Protein AF-A0A2T7C1N8-F1 (afdb_monomer)

Sequence (91 aa):
MFRRKHASHFNSSDAEQRQAKIDELKSALGPLSARGEKYCSEACLTRYLEARNWNVTKSKKMLEESLKWRAAYRPEDIRWIRPRSLTEIIN

Nearest PDB structures (foldseek):
  7zg9-assembly2_B  TM=7.098E-01  e=6.927E-02  Saccharomyces cerevisiae S288C
  4myy-assembly1_A  TM=3.875E-01  e=5.306E+00  Moorena producens 3L

Mean predicted aligned error: 10.65 Å

pLDDT: mean 81.03, std 14.02, range [47.69, 94.25]

Radius of gyration: 19.88 Å; Cα contacts (8 Å, |Δi|>4): 33; chains: 1; bounding box: 58×27×42 Å

InterPro domains:
  IPR011074 CRAL/TRIO, N-terminal domain [PF03765] (40-65)
  IPR011074 CRAL/TRIO, N-terminal domain [SM01100] (41-66)
  IPR036273 CRAL/TRIO, N-terminal domain superfamily [SSF46938] (8-80)
  IPR036865 CRAL-TRIO lipid binding domain superfamily [G3DSA:3.40.525.10] (2-89)
  IPR052578 Phosphatidylinositol Transfer CRAL-TRIO Domain-Containing Protein [PTHR45824] (11-80)

Secondary structure (DSSP, 8-state):
-----------HHHHHHHHHHHHHHHHHH-SPPHHHHHH--HHHHHHHHHTTTT-HHHHHHHHHHHHHHHHHH-GGG----PPS-GGGS--

Foldseek 3Di:
DDDPDPPPPPPVVVVVVLVVLLVVLVVVLPDDDPVLVVCSDSVNLSVLCVVVVNDSVNSNVVSVVVSVCCVVVVVVPDDPPDPPDPVVVPD

Structure (mmCIF, N/CA/C/O backbone):
data_AF-A0A2T7C1N8-F1
#
_entry.id   AF-A0A2T7C1N8-F1
#
loop_
_atom_site.group_PDB
_atom_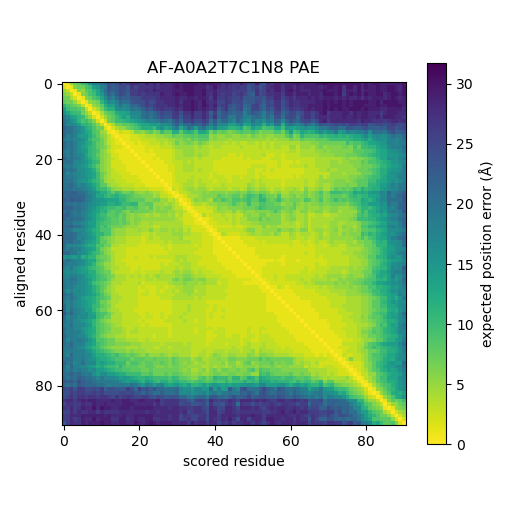site.id
_atom_site.type_symbol
_atom_site.label_atom_id
_atom_site.label_alt_id
_atom_site.label_comp_id
_atom_site.label_asym_id
_atom_site.label_entity_id
_atom_site.label_seq_id
_atom_site.pdbx_PDB_ins_code
_atom_site.Cartn_x
_atom_site.Cartn_y
_atom_site.Cartn_z
_atom_site.occupancy
_atom_site.B_iso_or_equiv
_atom_site.auth_seq_id
_atom_site.auth_comp_id
_atom_site.auth_asym_id
_atom_site.auth_atom_id
_atom_site.pdbx_PDB_model_num
ATOM 1 N N . MET A 1 1 ? 18.599 -8.152 28.927 1.00 50.03 1 MET A N 1
ATOM 2 C CA . MET A 1 1 ? 17.554 -9.192 29.067 1.00 50.03 1 MET A CA 1
ATOM 3 C C . MET A 1 1 ? 16.202 -8.590 28.696 1.00 50.03 1 MET A C 1
ATOM 5 O O . MET A 1 1 ? 15.644 -7.839 29.485 1.00 50.03 1 MET A O 1
ATOM 9 N N . PHE A 1 2 ? 15.698 -8.843 27.485 1.00 53.62 2 PHE A N 1
ATOM 10 C CA . PHE A 1 2 ? 14.403 -8.314 27.040 1.00 53.62 2 PHE A CA 1
ATOM 11 C C . PHE A 1 2 ? 13.273 -9.228 27.519 1.00 53.62 2 PHE A C 1
ATOM 13 O O . PHE A 1 2 ? 13.105 -10.345 27.035 1.00 53.62 2 PHE A O 1
ATOM 20 N N . ARG A 1 3 ? 12.508 -8.755 28.504 1.00 60.19 3 ARG A N 1
ATOM 21 C CA . ARG A 1 3 ? 11.364 -9.465 29.078 1.00 60.19 3 ARG A CA 1
ATOM 22 C C . ARG A 1 3 ? 10.173 -9.344 28.118 1.00 60.19 3 ARG A C 1
ATOM 24 O O . ARG A 1 3 ? 9.456 -8.349 28.151 1.00 60.19 3 ARG A O 1
ATOM 31 N N . ARG A 1 4 ? 9.952 -10.346 27.258 1.00 61.88 4 ARG A N 1
ATOM 32 C CA . ARG A 1 4 ? 8.675 -10.496 26.535 1.00 61.88 4 ARG A CA 1
ATOM 33 C C . ARG A 1 4 ? 7.592 -10.840 27.549 1.00 61.88 4 ARG A C 1
ATOM 35 O O . ARG A 1 4 ? 7.494 -11.976 28.002 1.00 61.88 4 ARG A O 1
ATOM 42 N N . LYS A 1 5 ? 6.791 -9.847 27.923 1.00 52.12 5 LYS A N 1
ATOM 43 C CA . LYS A 1 5 ? 5.541 -10.067 28.644 1.00 52.12 5 LYS A CA 1
ATOM 44 C C . LYS A 1 5 ? 4.479 -10.354 27.585 1.00 52.12 5 LYS A C 1
ATOM 46 O O . LYS A 1 5 ? 4.048 -9.449 26.880 1.00 52.12 5 LYS A O 1
ATOM 51 N N . HIS A 1 6 ? 4.123 -11.626 27.430 1.00 60.12 6 HIS A N 1
ATOM 52 C CA . HIS A 1 6 ? 2.913 -12.010 26.714 1.00 60.12 6 HIS A CA 1
ATOM 53 C C . HIS A 1 6 ? 1.720 -11.461 27.501 1.00 60.12 6 HIS A C 1
ATOM 55 O O . HIS A 1 6 ? 1.383 -11.981 28.560 1.00 60.12 6 HIS A O 1
ATOM 61 N N . ALA A 1 7 ? 1.126 -10.377 27.010 1.00 51.47 7 ALA A N 1
ATOM 62 C CA . ALA A 1 7 ? -0.190 -9.927 27.432 1.00 51.47 7 ALA A CA 1
ATOM 63 C C . ALA A 1 7 ? -1.186 -10.396 26.371 1.00 51.47 7 ALA A C 1
ATOM 65 O O . ALA A 1 7 ? -1.466 -9.704 25.396 1.00 51.47 7 ALA A O 1
ATOM 66 N N . SER A 1 8 ? -1.677 -11.620 26.541 1.00 56.91 8 SER A N 1
ATOM 67 C CA . SER A 1 8 ? -2.854 -12.132 25.850 1.00 56.91 8 SER A CA 1
ATOM 68 C C . SER A 1 8 ? -4.101 -11.464 26.436 1.00 56.91 8 SER A C 1
ATOM 70 O O . SER A 1 8 ? -4.849 -12.072 27.191 1.00 56.91 8 SER A O 1
ATOM 72 N N . HIS A 1 9 ? -4.302 -10.192 26.106 1.00 48.97 9 HIS A N 1
ATOM 73 C CA . HIS A 1 9 ? -5.636 -9.604 26.060 1.00 48.97 9 HIS A CA 1
ATOM 74 C C . HIS A 1 9 ? -5.931 -9.372 24.579 1.00 48.97 9 HIS A C 1
ATOM 76 O O . HIS A 1 9 ? -5.862 -8.262 24.061 1.00 48.97 9 HIS A O 1
ATOM 82 N N . PHE A 1 10 ? -6.145 -10.472 23.854 1.00 50.47 10 PHE A N 1
ATOM 83 C CA . PHE A 1 10 ? -6.728 -10.408 22.520 1.00 50.47 10 PHE A CA 1
ATOM 84 C C . PHE A 1 10 ? -8.207 -10.081 22.733 1.00 50.47 10 PHE A C 1
ATOM 86 O O . PHE A 1 10 ? -9.043 -10.971 22.861 1.00 50.47 10 PHE A O 1
ATOM 93 N N . ASN A 1 11 ? -8.512 -8.795 22.920 1.00 60.97 11 ASN A N 1
ATOM 94 C CA . ASN A 1 11 ? -9.887 -8.330 23.002 1.00 60.97 11 ASN A CA 1
ATOM 95 C C . ASN A 1 11 ? -10.537 -8.633 21.653 1.00 60.97 11 ASN A C 1
ATOM 97 O O . ASN A 1 11 ? -10.111 -8.088 20.640 1.00 60.97 11 ASN A O 1
ATOM 101 N N . SER A 1 12 ? -11.560 -9.486 21.619 1.00 61.12 12 SER A N 1
ATOM 102 C CA . SER A 1 12 ? -12.323 -9.757 20.388 1.00 61.12 12 SER A CA 1
ATOM 103 C C . SER A 1 12 ? -12.815 -8.457 19.731 1.00 61.12 12 SER A C 1
ATOM 105 O O . SER A 1 12 ? -12.754 -8.307 18.515 1.00 61.12 12 SER A O 1
ATOM 107 N N . SER A 1 13 ? -13.159 -7.458 20.555 1.00 65.38 13 SER A N 1
ATOM 108 C CA . SER A 1 13 ? -13.494 -6.096 20.120 1.00 65.38 13 SER A CA 1
ATOM 109 C C . SER A 1 13 ? -12.370 -5.405 19.336 1.00 65.38 13 SER A C 1
ATOM 111 O O . SER A 1 13 ? -12.658 -4.632 18.427 1.00 65.38 13 SER A O 1
ATOM 113 N N . ASP A 1 14 ? -11.099 -5.646 19.667 1.00 75.00 14 ASP A N 1
ATOM 114 C CA . ASP A 1 14 ? -9.981 -5.076 18.908 1.00 75.00 14 ASP A CA 1
ATOM 115 C C . ASP A 1 14 ? -9.862 -5.759 17.545 1.00 75.00 14 ASP A C 1
ATOM 117 O O . ASP A 1 14 ? -9.561 -5.096 16.560 1.00 75.00 14 ASP A O 1
ATOM 121 N N . ALA A 1 15 ? -10.107 -7.069 17.454 1.00 81.19 15 ALA A N 1
ATOM 122 C CA . ALA A 1 15 ? -10.055 -7.782 16.178 1.00 81.19 15 ALA A CA 1
ATOM 123 C C . ALA A 1 15 ? -11.128 -7.271 15.201 1.00 81.19 15 ALA A C 1
ATOM 125 O O . ALA A 1 15 ? -10.822 -6.998 14.041 1.00 81.19 15 ALA A O 1
ATOM 126 N N . GLU A 1 16 ? -12.349 -7.054 15.688 1.00 85.06 16 GLU A N 1
ATOM 127 C CA . GLU A 1 16 ? -13.452 -6.490 14.903 1.00 85.06 16 GLU A CA 1
ATOM 128 C C . GLU A 1 16 ? -13.168 -5.047 14.465 1.00 85.06 16 GLU A C 1
ATOM 130 O O . GLU A 1 16 ? -13.338 -4.708 13.293 1.00 85.06 16 GLU A O 1
ATOM 135 N N . GLN A 1 17 ? -12.651 -4.201 15.364 1.00 85.50 17 GLN A N 1
ATOM 136 C CA . GLN A 1 17 ? -12.255 -2.829 15.020 1.00 85.50 17 GLN A CA 1
ATOM 137 C C . GLN A 1 17 ? -11.137 -2.797 13.973 1.00 85.50 17 GLN A C 1
ATOM 139 O O . GLN A 1 17 ? -11.147 -1.957 13.071 1.00 85.50 17 GLN A O 1
ATOM 144 N N . ARG A 1 18 ? -10.175 -3.721 14.063 1.00 88.00 18 ARG A N 1
ATOM 145 C CA . ARG A 1 18 ? -9.095 -3.853 13.081 1.00 88.00 18 ARG A CA 1
ATOM 146 C C . ARG A 1 18 ? -9.629 -4.278 11.721 1.00 88.00 18 ARG A C 1
ATOM 148 O O . ARG A 1 18 ? -9.228 -3.685 10.721 1.00 88.00 18 ARG A O 1
ATOM 155 N N . GLN A 1 19 ? -10.547 -5.242 11.683 1.00 89.44 19 GLN A N 1
ATOM 156 C CA . GLN A 1 19 ? -11.174 -5.675 10.437 1.00 89.44 19 GLN A CA 1
ATOM 157 C C . GLN A 1 19 ? -11.978 -4.537 9.798 1.00 89.44 19 GLN A C 1
ATOM 159 O O . GLN A 1 19 ? -11.774 -4.237 8.626 1.00 89.44 19 GLN A O 1
ATOM 164 N N . ALA A 1 20 ? -12.771 -3.804 10.586 1.00 91.62 20 ALA A N 1
ATOM 165 C CA . ALA A 1 20 ? -13.514 -2.645 10.094 1.00 91.62 20 ALA A CA 1
ATOM 166 C C . ALA A 1 20 ? -12.592 -1.586 9.461 1.00 91.62 20 ALA A C 1
ATOM 168 O O . ALA A 1 20 ? -12.917 -1.003 8.429 1.00 91.62 20 ALA A O 1
ATOM 169 N N . LYS A 1 21 ? -11.402 -1.361 10.038 1.00 91.81 21 LYS A N 1
ATOM 170 C CA . LYS A 1 21 ? -10.397 -0.439 9.482 1.00 91.81 21 LYS A CA 1
ATOM 171 C C . LYS A 1 21 ? -9.758 -0.954 8.193 1.00 91.81 21 LYS A C 1
ATOM 173 O O . LYS A 1 21 ? -9.425 -0.148 7.322 1.00 91.81 21 LYS A O 1
ATOM 178 N N . ILE A 1 22 ? -9.577 -2.266 8.062 1.00 91.81 22 ILE A N 1
ATOM 179 C CA . ILE A 1 22 ? -9.097 -2.897 6.826 1.00 91.81 22 ILE A CA 1
ATOM 180 C C . ILE A 1 22 ? -10.142 -2.726 5.720 1.00 91.81 22 ILE A C 1
ATOM 182 O O . ILE A 1 22 ? -9.786 -2.308 4.618 1.00 91.81 22 ILE A O 1
ATOM 186 N N . ASP A 1 23 ? -11.418 -2.961 6.024 1.00 91.38 23 ASP A N 1
ATOM 187 C CA . ASP A 1 23 ? -12.522 -2.814 5.071 1.00 91.38 23 ASP A CA 1
ATOM 188 C C . ASP A 1 23 ? -12.729 -1.349 4.652 1.00 91.38 23 ASP A C 1
ATOM 190 O O . ASP A 1 23 ? -12.929 -1.055 3.469 1.00 91.38 23 ASP A O 1
ATOM 194 N N . GLU A 1 24 ? -12.592 -0.409 5.595 1.00 92.94 24 GLU A N 1
ATOM 195 C CA . GLU A 1 24 ? -12.596 1.036 5.336 1.00 92.94 24 GLU A CA 1
ATOM 196 C C . GLU A 1 24 ? -11.454 1.424 4.383 1.00 92.94 24 GLU A C 1
ATOM 198 O O . GLU A 1 24 ? -11.676 2.103 3.378 1.00 92.94 24 GLU A O 1
ATOM 203 N N . LEU A 1 25 ? -10.233 0.943 4.646 1.00 91.12 25 LEU A N 1
ATOM 204 C CA . LEU A 1 25 ? -9.073 1.200 3.791 1.00 91.12 25 LEU A CA 1
ATOM 205 C C . LEU A 1 25 ? -9.246 0.589 2.393 1.00 91.12 25 LEU A C 1
ATOM 207 O O . LEU A 1 25 ? -8.914 1.236 1.399 1.00 91.12 25 LEU A O 1
ATOM 211 N N . LYS A 1 26 ? -9.784 -0.632 2.309 1.00 89.69 26 LYS A N 1
ATOM 212 C CA . LYS A 1 26 ? -10.051 -1.332 1.047 1.00 89.69 26 LYS A CA 1
ATOM 213 C C . LYS A 1 26 ? -11.075 -0.579 0.200 1.00 89.69 26 LYS A C 1
ATOM 215 O O . LYS A 1 26 ? -10.855 -0.382 -0.990 1.00 89.69 26 LYS A O 1
ATOM 220 N N . SER A 1 27 ? -12.137 -0.088 0.831 1.00 89.81 27 SER A N 1
ATOM 221 C CA . SER A 1 27 ? -13.160 0.735 0.179 1.00 89.81 27 SER A CA 1
ATOM 222 C C . SER A 1 27 ? -12.593 2.081 -0.285 1.00 89.81 27 SER A C 1
ATOM 224 O O . SER A 1 27 ? -12.909 2.553 -1.375 1.00 89.81 27 SER A O 1
ATOM 226 N N . ALA A 1 28 ? -11.699 2.686 0.505 1.00 89.25 28 ALA A N 1
ATOM 227 C CA . ALA A 1 28 ? -11.096 3.979 0.196 1.00 89.25 28 ALA A CA 1
ATOM 228 C C . ALA A 1 28 ? -10.064 3.942 -0.947 1.00 89.25 28 ALA A C 1
ATOM 230 O O . ALA A 1 28 ? -9.779 4.996 -1.525 1.00 89.25 28 ALA A O 1
ATOM 231 N N . LEU A 1 29 ? -9.482 2.778 -1.257 1.00 85.00 29 LEU A N 1
ATOM 232 C CA . LEU A 1 29 ? -8.517 2.598 -2.352 1.00 85.00 29 LEU A CA 1
ATOM 233 C C . LEU A 1 29 ? -9.174 2.590 -3.738 1.00 85.00 29 LEU A C 1
ATOM 235 O O . LEU A 1 29 ? -8.504 2.911 -4.718 1.00 85.00 29 LEU A O 1
ATOM 239 N N . GLY A 1 30 ? -10.470 2.278 -3.818 1.00 83.44 30 GLY A N 1
ATOM 240 C CA . GLY A 1 30 ? -11.187 2.186 -5.087 1.00 83.44 30 GLY A CA 1
ATOM 241 C C . GLY A 1 30 ? -10.664 1.059 -5.996 1.00 83.44 30 GLY A C 1
ATOM 242 O O . GLY A 1 30 ? -9.963 0.157 -5.529 1.00 83.44 30 GLY A O 1
ATOM 243 N N . PRO A 1 31 ? -11.017 1.072 -7.294 1.00 82.38 31 PRO A N 1
ATOM 244 C CA . PRO A 1 31 ? -10.549 0.070 -8.244 1.00 82.38 31 PRO A CA 1
ATOM 245 C C . PRO A 1 31 ? -9.035 0.190 -8.444 1.00 82.38 31 PRO A C 1
ATOM 247 O O . PRO A 1 31 ? -8.518 1.213 -8.898 1.00 82.38 31 PRO A O 1
ATOM 250 N N . LEU A 1 32 ? -8.321 -0.877 -8.098 1.00 82.25 32 LEU A N 1
ATOM 251 C CA . LEU A 1 32 ? -6.878 -0.984 -8.266 1.00 82.25 32 LEU A CA 1
ATOM 252 C C . LEU A 1 32 ? -6.560 -1.642 -9.614 1.00 82.25 32 LEU A C 1
ATOM 254 O O . LEU A 1 32 ? -7.381 -2.327 -10.215 1.00 82.25 32 LEU A O 1
ATOM 258 N N . SER A 1 33 ? -5.335 -1.459 -10.106 1.00 80.31 33 SER A N 1
ATOM 259 C CA . SER A 1 33 ? -4.864 -2.264 -11.236 1.00 80.31 33 SER A CA 1
ATOM 260 C C . SER A 1 33 ? -4.789 -3.740 -10.830 1.00 80.31 33 SER A C 1
ATOM 262 O O . SER A 1 33 ? -4.509 -4.042 -9.670 1.00 80.31 33 SER A O 1
ATOM 264 N N . ALA A 1 34 ? -4.918 -4.672 -11.780 1.00 81.62 34 ALA A N 1
ATOM 265 C CA . ALA A 1 34 ? -4.834 -6.115 -11.499 1.00 81.62 34 ALA A CA 1
ATOM 266 C C . ALA A 1 34 ? -3.556 -6.518 -10.725 1.00 81.62 34 ALA A C 1
ATOM 268 O O . ALA A 1 34 ? -3.532 -7.477 -9.953 1.00 81.62 34 ALA A O 1
ATOM 269 N N . ARG A 1 35 ? -2.458 -5.770 -10.907 1.00 79.94 35 ARG A N 1
ATOM 270 C CA . ARG A 1 35 ? -1.214 -5.971 -10.150 1.00 79.94 35 ARG A CA 1
ATOM 271 C C . ARG A 1 35 ? -1.292 -5.402 -8.730 1.00 79.94 35 ARG A C 1
ATOM 273 O O . ARG A 1 35 ? -0.770 -6.025 -7.808 1.00 79.94 35 ARG A 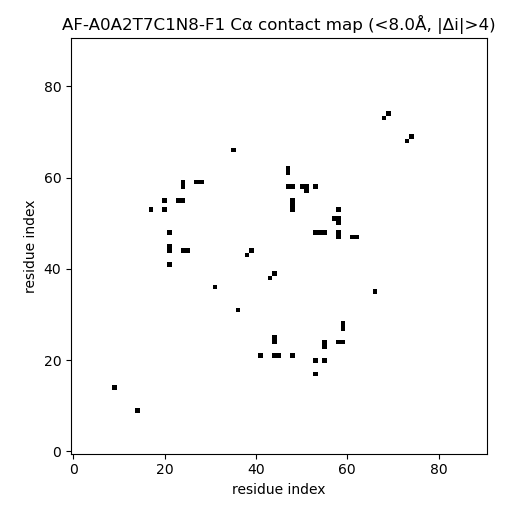O 1
ATOM 280 N N . GLY A 1 36 ? -1.945 -4.254 -8.560 1.00 81.50 36 GLY A N 1
ATOM 281 C CA . GLY A 1 36 ? -2.238 -3.666 -7.255 1.00 81.50 36 GLY A CA 1
ATOM 282 C C . GLY A 1 36 ? -3.145 -4.563 -6.415 1.00 81.50 36 GLY A C 1
ATOM 283 O O . GLY A 1 36 ? -2.837 -4.798 -5.253 1.00 81.50 36 GLY A O 1
ATOM 284 N N . GLU A 1 37 ? -4.175 -5.160 -7.016 1.00 82.75 37 GLU A N 1
ATOM 285 C CA . GLU A 1 37 ? -5.075 -6.106 -6.338 1.00 82.75 37 GLU A CA 1
ATOM 286 C C . GLU A 1 37 ? -4.329 -7.321 -5.776 1.00 82.75 37 GLU A C 1
ATOM 288 O O . GLU A 1 37 ? -4.540 -7.704 -4.628 1.00 82.75 37 GLU A O 1
ATOM 293 N N . LYS A 1 38 ? -3.381 -7.887 -6.539 1.00 85.19 38 LYS A N 1
ATOM 294 C CA . LYS A 1 38 ? -2.549 -9.006 -6.064 1.00 85.19 38 LYS A CA 1
ATOM 295 C C . LYS A 1 38 ? -1.638 -8.617 -4.893 1.00 85.19 38 LYS A C 1
ATOM 297 O O . LYS A 1 38 ? -1.315 -9.462 -4.061 1.00 85.19 38 LYS A O 1
ATOM 302 N N . TYR A 1 39 ? -1.178 -7.366 -4.844 1.00 84.56 39 TYR A N 1
ATOM 303 C CA . TYR A 1 39 ? -0.313 -6.869 -3.771 1.00 84.56 39 TYR A CA 1
ATOM 304 C C . TYR A 1 39 ? -1.103 -6.500 -2.508 1.00 84.56 39 TYR A C 1
ATOM 306 O O . TYR A 1 39 ? -0.659 -6.782 -1.395 1.00 84.56 39 TYR A O 1
ATOM 314 N N . CYS A 1 40 ? -2.281 -5.899 -2.677 1.00 86.62 40 CYS A N 1
ATOM 315 C CA . CYS A 1 40 ? -3.165 -5.436 -1.611 1.00 86.62 40 CYS A CA 1
ATOM 316 C C . CYS A 1 40 ? -3.966 -6.586 -0.972 1.00 86.62 40 CYS A C 1
ATOM 318 O O . CYS A 1 40 ? -5.192 -6.544 -0.908 1.00 86.62 40 CYS A O 1
ATOM 320 N N . SER A 1 41 ? -3.268 -7.603 -0.459 1.00 88.75 41 SER A N 1
ATOM 321 C CA . SER A 1 41 ? -3.862 -8.608 0.429 1.00 88.75 41 SER A CA 1
ATOM 322 C C . SER A 1 41 ? -4.203 -8.005 1.796 1.00 88.75 41 SER A C 1
ATOM 324 O O . SER A 1 41 ? -3.601 -7.008 2.203 1.00 88.75 41 SER A O 1
ATOM 326 N N . GLU A 1 42 ? -5.120 -8.626 2.544 1.00 89.25 42 GLU A N 1
ATOM 327 C CA . GLU A 1 42 ? -5.503 -8.157 3.888 1.00 89.25 42 GLU A CA 1
ATOM 328 C C . GLU A 1 42 ? -4.283 -8.003 4.804 1.00 89.25 42 GLU A C 1
ATOM 330 O O . GLU A 1 42 ? -4.070 -6.936 5.372 1.00 89.25 42 G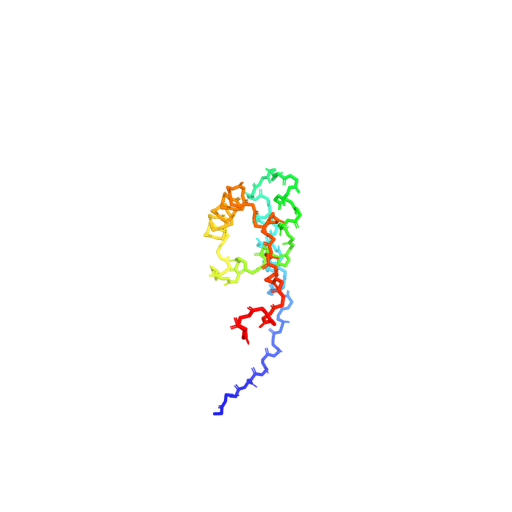LU A O 1
ATOM 335 N N . ALA A 1 43 ? -3.390 -8.998 4.826 1.00 90.06 43 ALA A N 1
ATOM 336 C CA . ALA A 1 43 ? -2.148 -8.937 5.596 1.00 90.06 43 ALA A CA 1
ATOM 337 C C . ALA A 1 43 ? -1.207 -7.800 5.148 1.00 90.06 43 ALA A C 1
ATOM 339 O O . ALA A 1 43 ? -0.376 -7.321 5.922 1.00 90.06 43 ALA A O 1
ATOM 340 N 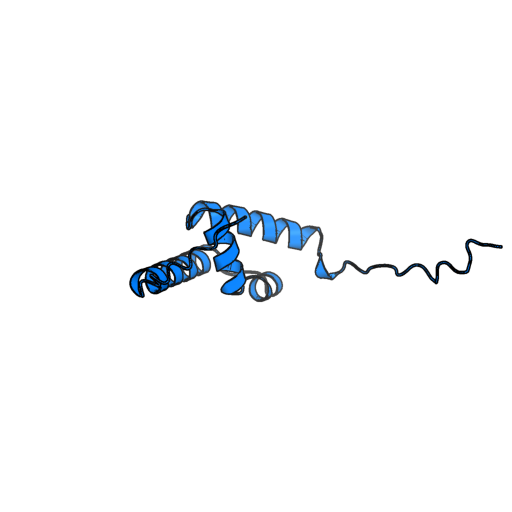N . CYS A 1 44 ? -1.281 -7.361 3.888 1.00 91.81 44 CYS A N 1
ATOM 341 C CA . CYS A 1 44 ? -0.559 -6.177 3.439 1.00 91.81 44 CYS A CA 1
ATOM 342 C C . CYS A 1 44 ? -1.189 -4.907 4.010 1.00 91.81 44 CYS A C 1
ATOM 344 O O . CYS A 1 44 ? -0.472 -4.096 4.590 1.00 91.81 44 CYS A O 1
ATOM 346 N N . LEU A 1 45 ? -2.510 -4.761 3.908 1.00 91.06 45 LEU A N 1
ATOM 347 C CA . LEU A 1 45 ? -3.246 -3.613 4.443 1.00 91.06 45 LEU A CA 1
ATOM 348 C C . LEU A 1 45 ? -3.036 -3.455 5.955 1.00 91.06 45 LEU A C 1
ATOM 350 O O . LEU A 1 45 ? -2.749 -2.350 6.418 1.00 91.06 45 LEU A O 1
ATOM 354 N N . THR A 1 46 ? -3.061 -4.560 6.706 1.00 92.19 46 THR A N 1
ATOM 355 C CA . THR A 1 46 ? -2.779 -4.573 8.148 1.00 92.19 46 THR A CA 1
ATOM 356 C C . THR A 1 46 ? -1.410 -3.976 8.467 1.00 92.19 46 THR A C 1
ATOM 358 O O . THR A 1 46 ? -1.314 -3.107 9.327 1.00 92.19 46 THR A O 1
ATOM 361 N N . ARG A 1 47 ? -0.353 -4.349 7.731 1.00 93.56 47 ARG A N 1
ATOM 362 C CA . ARG A 1 47 ? 1.005 -3.818 7.964 1.00 93.56 47 ARG A CA 1
ATOM 363 C C . ARG A 1 47 ? 1.092 -2.302 7.767 1.00 93.56 47 ARG A C 1
ATOM 365 O O . ARG A 1 47 ? 1.803 -1.629 8.511 1.00 93.56 47 ARG A O 1
ATOM 372 N N . TYR A 1 48 ? 0.378 -1.754 6.781 1.00 93.12 48 TYR A N 1
ATOM 373 C CA . TYR A 1 48 ? 0.334 -0.302 6.560 1.00 93.12 48 TYR A CA 1
ATOM 374 C C . TYR A 1 48 ? -0.439 0.415 7.674 1.00 93.12 48 TYR A C 1
ATOM 376 O O . TYR A 1 48 ? 0.014 1.460 8.144 1.00 93.12 48 TYR A O 1
ATOM 384 N N . LEU A 1 49 ? -1.556 -0.164 8.129 1.00 92.62 49 LEU A N 1
ATOM 385 C CA . LEU A 1 49 ? -2.340 0.356 9.251 1.00 92.62 49 LEU A CA 1
ATOM 386 C C . LEU A 1 49 ? -1.528 0.353 10.548 1.00 92.62 49 LEU A C 1
ATOM 388 O O . LEU A 1 49 ? -1.434 1.385 11.210 1.00 92.62 49 LEU A O 1
ATOM 392 N N . GLU A 1 50 ? -0.868 -0.755 10.878 1.00 91.75 50 GLU A N 1
ATOM 393 C CA . GLU A 1 50 ? 0.002 -0.863 12.053 1.00 91.75 50 GLU A CA 1
ATOM 394 C C . GLU A 1 50 ? 1.125 0.186 12.029 1.00 91.75 50 GLU A C 1
ATOM 396 O O . GLU A 1 50 ? 1.326 0.904 13.010 1.00 91.75 50 GLU A O 1
ATOM 401 N N . ALA A 1 51 ? 1.789 0.376 10.882 1.00 93.19 51 ALA A N 1
ATOM 402 C CA . ALA A 1 51 ? 2.858 1.366 10.712 1.00 93.19 51 ALA A CA 1
ATOM 403 C C . ALA A 1 51 ? 2.399 2.831 10.855 1.00 93.19 51 ALA A C 1
ATOM 405 O O . ALA A 1 51 ? 3.229 3.746 10.944 1.00 93.19 51 ALA A O 1
ATOM 406 N N . ARG A 1 52 ? 1.087 3.085 10.827 1.00 92.31 52 ARG A N 1
ATOM 407 C CA . ARG A 1 52 ? 0.478 4.415 10.954 1.00 92.31 52 ARG A CA 1
ATOM 408 C C . ARG A 1 52 ? -0.479 4.507 12.139 1.00 92.31 52 ARG A C 1
ATOM 410 O O . ARG A 1 52 ? -1.309 5.416 12.164 1.00 92.31 52 ARG A O 1
ATOM 417 N N . ASN A 1 53 ? -0.329 3.618 13.125 1.00 90.44 53 ASN A N 1
ATOM 418 C CA . ASN A 1 53 ? -1.146 3.582 14.338 1.00 90.44 53 ASN A CA 1
ATOM 419 C C . ASN A 1 53 ? -2.654 3.501 14.029 1.00 90.44 53 ASN A C 1
ATOM 421 O O . ASN A 1 53 ? -3.451 4.265 14.566 1.00 90.44 53 ASN A O 1
ATOM 425 N N . TRP A 1 54 ? -3.026 2.626 13.091 1.00 90.12 54 TRP A N 1
ATOM 426 C CA . TRP A 1 54 ? -4.397 2.380 12.627 1.00 90.12 54 TRP A CA 1
ATOM 427 C C . TRP A 1 54 ? -5.110 3.600 12.017 1.00 90.12 54 TRP A C 1
ATOM 429 O O . TRP A 1 54 ? -6.336 3.651 11.932 1.00 90.12 54 TRP A O 1
ATOM 439 N N . ASN A 1 55 ? -4.347 4.586 11.531 1.00 92.44 55 ASN A N 1
ATOM 440 C CA . ASN A 1 55 ? -4.893 5.751 10.839 1.00 92.44 55 ASN A CA 1
ATOM 441 C C . ASN A 1 55 ? -5.113 5.465 9.344 1.00 92.44 55 ASN A C 1
ATOM 443 O O . ASN A 1 55 ? -4.151 5.375 8.575 1.00 92.44 55 ASN A O 1
ATOM 447 N N . VAL A 1 56 ? -6.377 5.379 8.922 1.00 92.38 56 VAL A N 1
ATOM 448 C CA . VAL A 1 56 ? -6.763 5.022 7.545 1.00 92.38 56 VAL A CA 1
ATOM 449 C C . VAL A 1 56 ? -6.261 6.046 6.524 1.00 92.38 56 VAL A C 1
ATOM 451 O O . VAL A 1 56 ? -5.636 5.660 5.540 1.00 92.38 56 VAL A O 1
ATOM 454 N N . THR A 1 57 ? -6.425 7.347 6.774 1.00 92.31 57 THR A N 1
ATOM 455 C CA . THR A 1 57 ? -6.021 8.414 5.839 1.00 92.31 57 THR A CA 1
ATOM 456 C C . THR A 1 57 ? -4.518 8.403 5.557 1.00 92.31 57 THR A C 1
ATOM 458 O O . THR A 1 57 ? -4.087 8.474 4.405 1.00 92.31 57 THR A O 1
ATOM 461 N N . LYS A 1 58 ? -3.697 8.270 6.607 1.00 93.75 58 LYS A N 1
ATOM 462 C CA . LYS A 1 58 ? -2.234 8.181 6.471 1.00 93.75 58 LYS A CA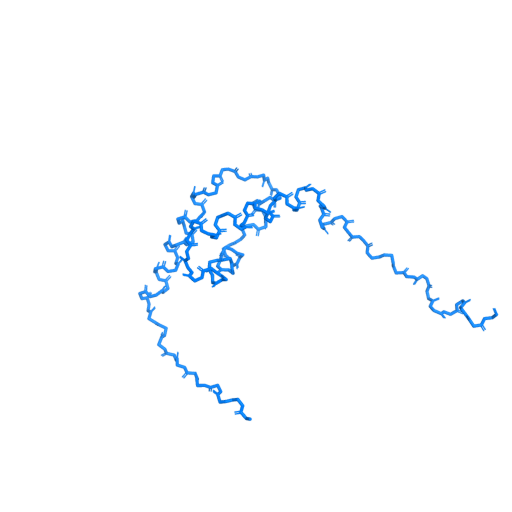 1
ATOM 463 C C . LYS A 1 58 ? -1.809 6.879 5.796 1.00 93.75 58 LYS A C 1
ATOM 465 O O . LYS A 1 58 ? -0.876 6.889 4.994 1.00 93.75 58 LYS A O 1
ATOM 470 N N . SER A 1 59 ? -2.485 5.777 6.116 1.00 93.81 59 SER A N 1
ATOM 471 C CA . SER A 1 59 ? -2.204 4.463 5.529 1.00 93.81 59 SER A CA 1
ATOM 472 C C . SER A 1 59 ? -2.522 4.443 4.039 1.00 93.81 59 SER A C 1
ATOM 474 O O . SER A 1 59 ? -1.696 3.980 3.258 1.00 93.81 59 SER A O 1
ATOM 476 N N . LYS A 1 60 ? -3.655 5.034 3.634 1.00 92.88 60 LYS A N 1
ATOM 477 C CA . LYS A 1 60 ? -4.042 5.206 2.230 1.00 92.88 60 LYS A CA 1
ATOM 478 C C . LYS A 1 60 ? -2.972 5.964 1.452 1.00 92.88 60 LYS A C 1
ATOM 480 O O . LYS A 1 60 ? -2.459 5.430 0.476 1.00 92.88 60 LYS A O 1
ATOM 485 N N . LYS A 1 61 ? -2.570 7.150 1.926 1.00 94.06 61 LYS A N 1
ATOM 486 C CA . LYS A 1 61 ? -1.538 7.962 1.259 1.00 94.06 61 LYS A CA 1
ATOM 487 C C . LYS A 1 61 ? -0.229 7.184 1.070 1.00 94.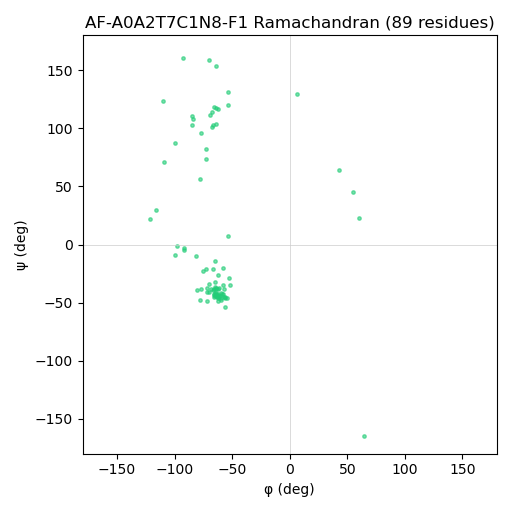06 61 LYS A C 1
ATOM 489 O O . LYS A 1 61 ? 0.349 7.178 -0.011 1.00 94.06 61 LYS A O 1
ATOM 494 N N . MET A 1 62 ? 0.219 6.483 2.112 1.00 94.25 62 MET A N 1
ATOM 495 C CA . MET A 1 62 ? 1.443 5.679 2.059 1.00 94.25 62 MET A CA 1
ATOM 496 C C . MET A 1 62 ? 1.325 4.498 1.081 1.00 94.25 62 MET A C 1
ATOM 498 O O . MET A 1 62 ? 2.296 4.131 0.411 1.00 94.25 62 MET A O 1
ATOM 502 N N . LEU A 1 63 ? 0.144 3.885 1.000 1.00 92.38 63 LEU A N 1
ATOM 503 C CA . LEU A 1 63 ? -0.122 2.782 0.087 1.00 92.38 63 LEU A CA 1
ATOM 504 C C . LEU A 1 63 ? -0.190 3.263 -1.368 1.00 92.38 63 LEU A C 1
ATOM 506 O O . LEU A 1 63 ? 0.401 2.622 -2.230 1.00 92.38 63 LEU A O 1
ATOM 510 N N . GLU A 1 64 ? -0.809 4.412 -1.640 1.00 91.50 64 GLU A N 1
ATOM 511 C CA . GLU A 1 64 ? -0.821 5.053 -2.964 1.00 91.50 64 GLU A CA 1
ATOM 512 C C . GLU A 1 64 ? 0.595 5.393 -3.447 1.00 91.50 64 GLU A C 1
ATOM 514 O O . GLU A 1 64 ? 0.962 5.065 -4.576 1.00 91.50 64 GLU A O 1
ATOM 519 N N . GLU A 1 65 ? 1.428 5.979 -2.582 1.00 93.00 65 GLU A N 1
ATOM 520 C CA . GLU A 1 65 ? 2.841 6.247 -2.882 1.00 93.00 65 GLU A CA 1
ATOM 521 C C . GLU A 1 65 ? 3.605 4.950 -3.188 1.00 93.00 65 GLU A C 1
ATOM 523 O O . GLU A 1 65 ? 4.370 4.881 -4.155 1.00 93.00 65 GLU A O 1
ATOM 528 N N . SER A 1 66 ? 3.343 3.890 -2.418 1.00 91.94 66 SER A N 1
ATOM 529 C CA . SER A 1 66 ? 3.942 2.571 -2.646 1.00 91.94 66 SER A CA 1
ATOM 530 C C . SER A 1 66 ? 3.500 1.969 -3.980 1.00 91.94 66 SER A C 1
ATOM 532 O O . SER A 1 66 ? 4.328 1.447 -4.725 1.00 91.94 66 SER A O 1
ATOM 534 N N . LEU A 1 67 ? 2.213 2.055 -4.319 1.00 90.25 67 LEU A N 1
ATOM 535 C CA . LEU A 1 67 ? 1.674 1.560 -5.586 1.00 90.25 67 LEU A CA 1
ATOM 536 C C . LEU A 1 67 ? 2.245 2.335 -6.777 1.00 90.25 67 LEU A C 1
ATOM 538 O O . LEU A 1 67 ? 2.642 1.716 -7.764 1.00 90.25 67 LEU A O 1
ATOM 542 N N . LYS A 1 68 ? 2.373 3.662 -6.665 1.00 90.94 68 LYS A N 1
ATOM 543 C CA . LYS A 1 68 ? 3.018 4.503 -7.682 1.00 90.94 68 LYS A CA 1
ATOM 544 C C . LYS A 1 68 ? 4.479 4.105 -7.892 1.00 90.94 68 LYS A C 1
ATOM 546 O O . LYS A 1 68 ? 4.915 3.961 -9.032 1.00 90.94 68 LYS A O 1
ATOM 551 N N . TRP A 1 69 ? 5.222 3.873 -6.809 1.00 93.00 69 TRP A N 1
ATOM 552 C CA . TRP A 1 69 ? 6.605 3.403 -6.891 1.00 93.00 69 TRP A CA 1
ATOM 553 C C . TRP A 1 69 ? 6.699 2.029 -7.564 1.00 93.00 69 TRP A C 1
ATOM 555 O O . TRP A 1 69 ? 7.511 1.841 -8.464 1.00 93.00 69 TRP A O 1
ATOM 565 N N . ARG A 1 70 ? 5.827 1.082 -7.204 1.00 91.38 70 ARG A N 1
ATOM 566 C CA . ARG A 1 70 ? 5.806 -0.250 -7.829 1.00 91.38 70 ARG A CA 1
ATOM 567 C C . ARG A 1 70 ? 5.442 -0.194 -9.310 1.00 91.38 70 ARG A C 1
ATOM 569 O O . ARG A 1 70 ? 6.027 -0.934 -10.092 1.00 91.38 70 ARG A O 1
ATOM 576 N N . ALA A 1 71 ? 4.519 0.683 -9.700 1.00 88.06 71 ALA A N 1
ATOM 577 C CA . ALA A 1 71 ? 4.167 0.886 -11.102 1.00 88.06 71 ALA A CA 1
ATOM 578 C C . ALA A 1 71 ? 5.347 1.447 -11.916 1.00 88.06 71 ALA A C 1
ATOM 580 O O . ALA A 1 71 ? 5.550 1.025 -13.051 1.00 88.06 71 ALA A O 1
ATOM 581 N N . ALA A 1 72 ? 6.139 2.349 -11.325 1.00 90.69 72 ALA A N 1
ATOM 582 C CA . ALA A 1 72 ? 7.293 2.961 -11.980 1.00 90.69 72 ALA A CA 1
ATOM 583 C C . ALA A 1 72 ? 8.524 2.039 -12.035 1.00 90.69 72 ALA A C 1
ATOM 585 O O . ALA A 1 72 ? 9.138 1.896 -13.087 1.00 90.69 72 ALA A O 1
ATOM 586 N N . TYR A 1 73 ? 8.882 1.409 -10.914 1.00 88.69 73 TYR A N 1
ATOM 587 C CA . TYR A 1 73 ? 10.140 0.665 -10.765 1.00 88.69 73 TYR A CA 1
ATOM 588 C C . TYR A 1 73 ? 9.994 -0.847 -10.922 1.00 88.69 73 TYR A C 1
ATOM 590 O O . TYR A 1 73 ? 11.003 -1.542 -10.977 1.00 88.69 73 TYR A O 1
ATOM 598 N N . ARG A 1 74 ? 8.754 -1.352 -10.990 1.00 87.56 74 ARG A N 1
ATOM 599 C CA . ARG A 1 74 ? 8.412 -2.745 -11.314 1.00 87.56 74 ARG A CA 1
ATOM 600 C C . ARG A 1 74 ? 9.325 -3.745 -10.601 1.00 87.56 74 ARG A C 1
ATOM 602 O O . ARG A 1 74 ? 10.065 -4.485 -11.248 1.00 87.56 74 ARG A O 1
ATOM 609 N N . PRO A 1 75 ? 9.278 -3.800 -9.257 1.00 86.56 75 PRO A N 1
ATOM 610 C CA . PRO A 1 75 ? 10.162 -4.669 -8.485 1.00 86.56 75 PRO A CA 1
ATOM 611 C C . PRO A 1 75 ? 10.027 -6.152 -8.857 1.00 86.56 75 PRO A C 1
ATOM 613 O O . PRO A 1 75 ? 10.937 -6.929 -8.591 1.00 86.56 75 PRO A O 1
ATOM 616 N N . GLU A 1 76 ? 8.914 -6.553 -9.482 1.00 84.38 76 GLU A N 1
ATOM 617 C CA . GLU A 1 76 ? 8.727 -7.914 -9.992 1.00 84.38 76 GLU A CA 1
ATOM 618 C C . GLU A 1 76 ? 9.665 -8.277 -11.157 1.00 84.38 76 GLU A C 1
ATOM 620 O O . GLU A 1 76 ? 9.902 -9.459 -11.392 1.00 84.38 76 GLU A O 1
ATOM 625 N N . ASP A 1 77 ? 10.210 -7.286 -11.866 1.00 87.00 77 ASP A N 1
ATOM 626 C CA . ASP A 1 77 ? 11.119 -7.491 -12.997 1.00 87.00 77 ASP A CA 1
ATOM 627 C C . ASP A 1 77 ? 12.597 -7.501 -12.570 1.00 87.00 77 ASP A C 1
ATOM 629 O O . ASP A 1 77 ? 13.479 -7.783 -13.385 1.00 87.00 77 ASP A O 1
ATOM 633 N N . ILE A 1 78 ? 12.889 -7.231 -11.291 1.00 88.25 78 ILE A N 1
ATOM 634 C CA . ILE A 1 78 ? 14.255 -7.256 -10.762 1.00 88.25 78 ILE A CA 1
ATOM 635 C C . ILE A 1 78 ? 14.765 -8.698 -10.779 1.00 88.25 78 ILE A C 1
ATOM 637 O O . ILE A 1 78 ? 14.291 -9.566 -10.045 1.00 88.25 78 ILE A O 1
ATOM 641 N N . ARG A 1 79 ? 15.783 -8.945 -11.604 1.00 86.12 79 ARG A N 1
ATOM 642 C CA . ARG A 1 79 ? 16.506 -10.217 -11.661 1.00 86.12 79 ARG A CA 1
ATOM 643 C C . ARG A 1 79 ? 17.901 -10.017 -11.100 1.00 86.12 79 ARG A C 1
ATOM 645 O O . ARG A 1 79 ? 18.665 -9.199 -11.603 1.00 86.12 79 ARG A O 1
ATOM 652 N N . TRP A 1 80 ? 18.248 -10.802 -10.087 1.00 82.31 80 TRP A N 1
ATOM 653 C CA . TRP A 1 80 ? 19.626 -10.881 -9.628 1.00 82.31 80 TRP A CA 1
ATOM 654 C C . TRP A 1 80 ? 20.449 -11.579 -10.703 1.00 82.31 80 TRP A C 1
ATOM 656 O O . TRP A 1 80 ? 20.277 -12.775 -10.953 1.00 82.31 80 TRP A O 1
ATOM 666 N N . ILE A 1 81 ? 21.339 -10.830 -11.349 1.00 79.44 81 ILE A N 1
ATOM 667 C CA . ILE A 1 81 ? 22.404 -11.430 -12.144 1.00 79.44 81 ILE A CA 1
ATOM 668 C C . ILE A 1 81 ? 23.291 -12.141 -11.131 1.00 79.44 81 ILE A C 1
ATOM 670 O O . ILE A 1 81 ? 24.034 -11.501 -10.391 1.00 79.44 81 ILE A O 1
ATOM 674 N N . ARG A 1 82 ? 23.166 -13.468 -11.042 1.00 71.75 82 ARG A N 1
ATOM 675 C CA . ARG A 1 82 ? 24.151 -14.265 -10.318 1.00 71.75 82 ARG A CA 1
ATOM 676 C C . ARG A 1 82 ? 25.458 -14.078 -11.090 1.00 71.75 82 ARG A C 1
ATOM 678 O O . ARG A 1 82 ? 25.472 -14.445 -12.270 1.00 71.75 82 ARG A O 1
ATOM 685 N N . PRO A 1 83 ? 26.519 -13.503 -10.495 1.00 70.69 83 PRO A N 1
ATOM 686 C CA . PRO A 1 83 ? 27.817 -13.561 -11.138 1.00 70.69 83 PRO A CA 1
ATOM 687 C C . PRO A 1 83 ? 28.087 -15.036 -11.432 1.00 70.69 83 PRO A C 1
ATOM 689 O O . PRO A 1 83 ? 27.860 -15.889 -10.562 1.00 70.69 83 PRO A O 1
ATOM 692 N N . ARG A 1 84 ? 28.493 -15.353 -12.669 1.00 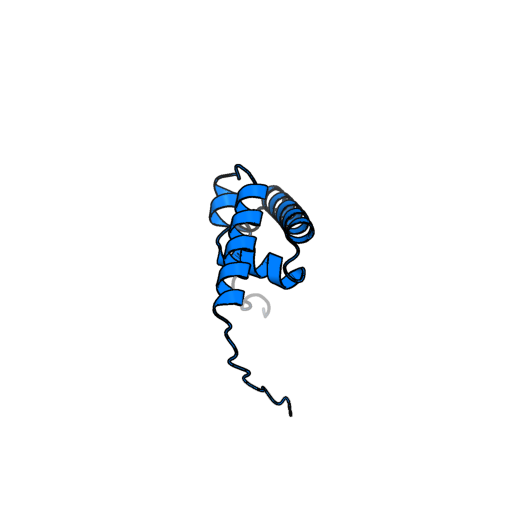63.56 8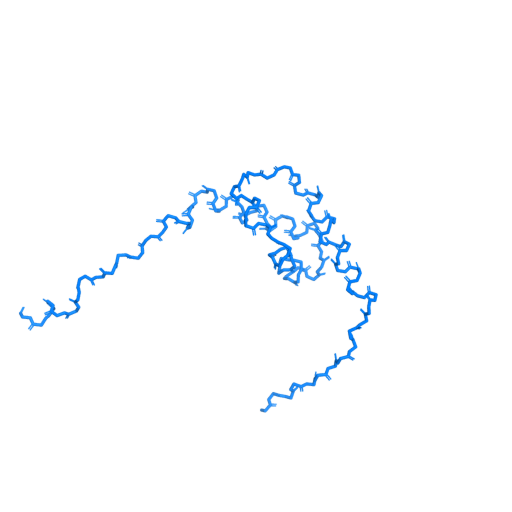4 ARG A N 1
ATOM 693 C CA . ARG A 1 84 ? 29.105 -16.658 -12.934 1.00 63.56 84 ARG A CA 1
ATOM 694 C C . ARG A 1 84 ? 30.248 -16.753 -11.931 1.00 63.56 84 ARG A C 1
ATOM 696 O O . ARG A 1 84 ? 31.014 -15.806 -11.825 1.00 63.56 84 ARG A O 1
ATOM 703 N N . SER A 1 85 ? 30.170 -17.777 -11.089 1.00 62.88 85 SER A N 1
ATOM 704 C CA . SER A 1 85 ? 31.134 -18.204 -10.074 1.00 62.88 85 SER A CA 1
ATOM 705 C C . SER A 1 85 ? 32.350 -17.293 -9.840 1.00 62.88 85 SER A C 1
ATOM 707 O O . SER A 1 85 ? 33.136 -17.030 -10.741 1.00 62.88 85 SER A O 1
ATOM 709 N N . LEU A 1 86 ? 32.607 -16.964 -8.569 1.00 59.59 86 LEU A N 1
ATOM 710 C CA . LEU A 1 86 ? 33.848 -16.345 -8.058 1.00 59.59 86 LEU A CA 1
ATOM 711 C C . LEU A 1 86 ? 35.156 -17.101 -8.419 1.00 59.59 86 LEU A C 1
ATOM 713 O O . LEU A 1 86 ? 36.221 -16.757 -7.923 1.00 59.59 86 LEU A O 1
ATOM 717 N N . THR A 1 87 ? 3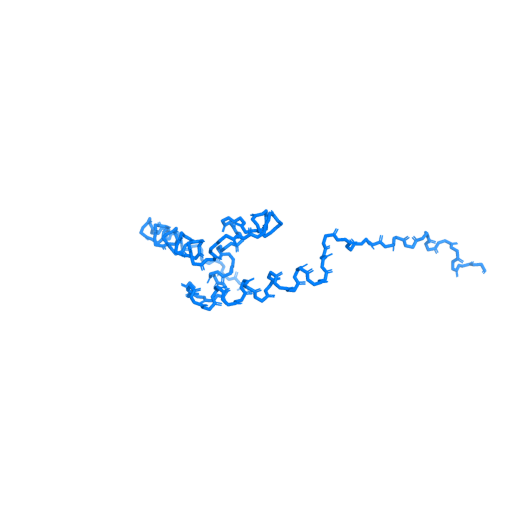5.098 -18.134 -9.259 1.00 60.28 87 THR A N 1
ATOM 718 C CA . THR A 1 87 ? 36.219 -18.973 -9.687 1.00 60.28 87 THR A CA 1
ATOM 719 C C . THR A 1 87 ? 37.057 -18.365 -10.814 1.00 60.28 87 THR A C 1
ATOM 721 O O . THR A 1 87 ? 38.114 -18.909 -11.102 1.00 60.28 87 THR A O 1
ATOM 724 N N . GLU A 1 88 ? 36.635 -17.266 -11.449 1.00 56.88 88 GLU A N 1
ATOM 725 C CA . GLU A 1 88 ? 37.411 -16.611 -12.525 1.00 56.88 88 GLU A CA 1
ATOM 726 C C . GLU A 1 88 ? 38.249 -15.408 -12.050 1.00 56.88 88 GLU A C 1
ATOM 728 O O . GLU A 1 88 ? 38.968 -14.820 -12.847 1.00 56.88 88 GLU A O 1
ATOM 733 N N . ILE A 1 89 ? 38.205 -15.044 -10.761 1.00 59.31 89 ILE A N 1
ATOM 734 C CA . ILE A 1 89 ? 38.940 -13.877 -10.220 1.00 59.31 89 ILE A CA 1
ATOM 735 C C . ILE A 1 89 ? 40.340 -14.260 -9.677 1.00 59.31 89 ILE A C 1
ATOM 737 O O . ILE A 1 89 ? 41.100 -13.391 -9.266 1.00 59.31 89 ILE A O 1
ATOM 741 N N . ILE A 1 90 ? 40.719 -15.547 -9.688 1.00 59.41 90 ILE A N 1
ATOM 742 C CA . ILE A 1 90 ? 41.996 -16.040 -9.117 1.00 59.41 90 ILE A CA 1
ATOM 743 C C . ILE A 1 90 ? 42.938 -16.641 -10.188 1.00 59.41 90 ILE A C 1
ATOM 745 O O . ILE A 1 90 ? 43.736 -17.512 -9.875 1.00 59.41 90 ILE A O 1
ATOM 749 N N . ASN A 1 91 ? 42.895 -16.192 -11.448 1.00 47.69 91 ASN A N 1
ATOM 750 C CA . ASN A 1 91 ? 43.952 -16.527 -12.421 1.00 47.69 91 ASN A CA 1
ATOM 751 C C . ASN A 1 91 ? 44.592 -15.275 -13.013 1.00 47.69 91 ASN A C 1
ATOM 753 O O . ASN A 1 91 ? 43.831 -14.426 -13.526 1.00 47.69 91 ASN A O 1
#

Organism: NCBI:txid1504633

Solvent-accessible surface area (backbone atoms only — not comparable to full-atom values): 5782 Å² total; per-residue (Å²): 136,88,81,82,75,86,74,88,72,81,49,68,70,55,54,54,54,51,48,53,49,48,53,51,43,55,63,72,63,56,92,61,54,79,68,49,53,72,60,62,38,70,76,48,49,49,54,42,22,60,79,44,76,67,32,52,73,63,24,49,55,55,48,52,54,50,50,53,47,42,70,74,68,39,70,87,73,68,70,83,79,72,73,80,60,87,78,73,80,82,120